Protein AF-A0A964GLJ9-F1 (afdb_monomer_lite)

pLDDT: mean 74.71, std 18.48, range [38.28, 98.06]

Secondary structure (DSSP, 8-state):
---EEGGGPPBTSEEEEEETT--EEEEEEETTEEESSSSEEEEEEPPPPTTS--TTTTTSSEES-TTS-EEPTTTS----PPPHHHHHHHHHHHHHHHHHHHHHHH-EE-TTT--EE--HHHHHHHHHHHHHHHHHHHHHHHTPPPPSS-PPTTEEESSPTT-SSS--EEEPPP-------

Structure (mmCIF, N/CA/C/O backbone):
data_AF-A0A964GLJ9-F1
#
_entry.id   AF-A0A964GLJ9-F1
#
loop_
_atom_site.group_PDB
_atom_site.id
_atom_site.type_symbol
_atom_site.label_atom_id
_atom_site.label_alt_id
_atom_site.label_comp_id
_atom_site.label_asym_id
_atom_site.label_entity_id
_atom_site.label_seq_id
_atom_site.pdbx_PDB_ins_code
_atom_site.Cartn_x
_atom_site.Cartn_y
_atom_site.Cartn_z
_atom_site.occupancy
_atom_site.B_iso_or_equiv
_atom_site.auth_seq_id
_atom_site.auth_comp_id
_atom_site.auth_asym_id
_atom_site.auth_atom_id
_atom_site.pdbx_PDB_model_num
ATOM 1 N N . MET A 1 1 ? -26.834 -2.901 12.839 1.00 58.88 1 MET A N 1
ATOM 2 C CA . MET A 1 1 ? -27.152 -2.052 14.009 1.00 58.88 1 MET A CA 1
ATOM 3 C C . MET A 1 1 ? -28.565 -1.538 13.804 1.00 58.88 1 MET A C 1
ATOM 5 O O . MET A 1 1 ? -28.808 -0.947 12.761 1.00 58.88 1 MET A O 1
ATOM 9 N N . ASN A 1 2 ? -29.495 -1.841 14.713 1.00 80.62 2 ASN A N 1
ATOM 10 C CA . ASN A 1 2 ? -30.924 -1.579 14.505 1.00 80.62 2 ASN A CA 1
ATOM 11 C C . ASN A 1 2 ? -31.373 -0.390 15.359 1.00 80.62 2 ASN A C 1
ATOM 13 O O . ASN A 1 2 ? -31.162 -0.394 16.570 1.00 80.62 2 ASN A O 1
ATOM 17 N N . TRP A 1 3 ? -31.988 0.605 14.719 1.00 89.06 3 TRP A N 1
ATOM 18 C CA . TRP A 1 3 ? -32.655 1.719 15.392 1.00 89.06 3 TRP A CA 1
ATOM 19 C C . TRP A 1 3 ? -33.878 1.217 16.166 1.00 89.06 3 TRP A C 1
ATOM 21 O O . TRP A 1 3 ? -34.627 0.377 15.667 1.00 89.06 3 TRP A O 1
ATOM 31 N N . GLN A 1 4 ? -34.079 1.739 17.371 1.00 92.50 4 GLN A N 1
ATOM 32 C CA . GLN A 1 4 ? -35.195 1.401 18.253 1.00 92.50 4 GLN A CA 1
ATOM 33 C C . GLN A 1 4 ? -36.081 2.627 18.515 1.00 92.50 4 GLN A C 1
ATOM 35 O O . GLN A 1 4 ? -35.570 3.750 18.476 1.00 92.50 4 GLN A O 1
ATOM 40 N N . PRO A 1 5 ? -37.386 2.444 18.796 1.00 93.19 5 PRO A N 1
ATOM 41 C CA . PRO A 1 5 ? -38.284 3.545 19.152 1.00 93.19 5 PRO A CA 1
ATOM 42 C C . PRO A 1 5 ? -37.765 4.328 20.361 1.00 93.19 5 PRO A C 1
ATOM 44 O O . PRO A 1 5 ? -37.263 3.726 21.317 1.00 93.19 5 PRO A O 1
ATOM 47 N N . ILE A 1 6 ? -37.862 5.658 20.338 1.00 92.44 6 ILE A N 1
ATOM 48 C CA . ILE A 1 6 ? -37.271 6.526 21.370 1.00 92.44 6 ILE A CA 1
ATOM 49 C C . ILE A 1 6 ? -37.815 6.275 22.782 1.00 92.44 6 ILE A C 1
ATOM 51 O O . ILE A 1 6 ? -37.106 6.482 23.765 1.00 92.44 6 ILE A O 1
ATOM 55 N N . GLU A 1 7 ? -39.042 5.772 22.891 1.00 89.56 7 GLU A N 1
ATOM 56 C CA . GLU A 1 7 ? -39.719 5.444 24.149 1.00 89.56 7 GLU A CA 1
ATOM 57 C C . GLU A 1 7 ? -39.052 4.276 24.886 1.00 89.56 7 GLU A C 1
ATOM 59 O O . GLU A 1 7 ? -39.237 4.108 26.087 1.00 89.56 7 GLU A O 1
ATOM 64 N N . THR A 1 8 ? -38.264 3.471 24.171 1.00 93.06 8 THR A N 1
ATOM 65 C CA . THR A 1 8 ? -37.538 2.318 24.727 1.00 93.06 8 THR A CA 1
ATOM 66 C C . THR A 1 8 ? -36.131 2.671 25.203 1.00 93.06 8 THR A C 1
ATOM 68 O O . THR A 1 8 ? -35.375 1.791 25.619 1.00 93.06 8 THR A O 1
ATOM 71 N N . ALA A 1 9 ? -35.741 3.943 25.107 1.00 89.88 9 ALA A N 1
ATOM 72 C CA . ALA A 1 9 ? -34.374 4.335 25.376 1.00 89.88 9 ALA A CA 1
ATOM 73 C C . ALA A 1 9 ? -34.021 4.275 26.870 1.00 89.88 9 ALA A C 1
ATOM 75 O O . ALA A 1 9 ? -34.830 4.642 27.724 1.00 89.88 9 ALA A O 1
ATOM 76 N N . PRO A 1 10 ? -32.791 3.851 27.206 1.00 89.25 10 PRO A N 1
ATOM 77 C CA . PRO A 1 10 ? -32.355 3.762 28.589 1.00 89.25 10 PRO A CA 1
ATOM 78 C C . PRO A 1 10 ? -32.151 5.150 29.210 1.00 89.25 10 PRO A C 1
ATOM 80 O O . PRO A 1 10 ? -31.357 5.954 28.718 1.00 89.25 10 PRO A O 1
ATOM 83 N N . GLU A 1 11 ? -32.803 5.399 30.345 1.00 89.88 11 GLU A N 1
ATOM 84 C CA . GLU A 1 11 ? -32.552 6.588 31.160 1.00 89.88 11 GLU A CA 1
ATOM 85 C C . GLU A 1 11 ? -31.123 6.575 31.733 1.00 89.88 11 GLU A C 1
ATOM 87 O O . GLU A 1 11 ? -30.578 5.526 32.094 1.00 89.88 11 GLU A O 1
ATOM 92 N N . GLY A 1 12 ? -30.481 7.745 31.771 1.00 84.12 12 GLY A N 1
ATOM 93 C CA . GLY A 1 12 ? -29.135 7.919 32.321 1.00 84.12 12 GLY A CA 1
ATOM 94 C C . GLY A 1 12 ? -27.992 7.369 31.461 1.00 84.12 12 GLY A C 1
ATOM 95 O O . GLY A 1 12 ? -26.835 7.450 31.873 1.00 84.12 12 GLY A O 1
ATOM 96 N N . LYS A 1 13 ? -28.263 6.830 30.264 1.00 85.62 13 LYS A N 1
ATOM 97 C CA . LYS A 1 13 ? -27.224 6.344 29.341 1.00 85.62 13 LYS A CA 1
ATOM 98 C C . LYS A 1 13 ? -27.148 7.208 28.091 1.00 85.62 13 LYS A C 1
ATOM 100 O O . LYS A 1 13 ? -28.158 7.551 27.487 1.00 85.62 13 LYS A O 1
ATOM 105 N N . SER A 1 14 ? -25.924 7.533 27.676 1.00 87.44 14 SER A N 1
ATOM 106 C CA . SER A 1 14 ? -25.708 8.187 26.387 1.00 87.44 14 SER A CA 1
ATOM 107 C C . SER A 1 14 ? -26.003 7.223 25.236 1.00 87.44 14 SER A C 1
ATOM 109 O O . SER A 1 14 ? -25.539 6.082 25.236 1.00 87.44 14 SER A O 1
ATOM 111 N N . VAL A 1 15 ? -26.727 7.712 24.238 1.00 90.06 15 VAL A N 1
ATOM 112 C CA . VAL A 1 15 ? -27.128 6.977 23.036 1.00 90.06 15 VAL A CA 1
ATOM 113 C C . VAL A 1 15 ? -26.869 7.825 21.795 1.00 90.06 15 VAL A C 1
ATOM 115 O O . VAL A 1 15 ? -26.687 9.042 21.890 1.00 90.06 15 VAL A O 1
ATOM 118 N N . LEU A 1 16 ? -26.858 7.195 20.623 1.00 92.00 16 LEU A N 1
ATOM 119 C CA . LEU A 1 16 ? -27.088 7.919 19.377 1.00 92.00 16 LEU A CA 1
ATOM 120 C C . LEU A 1 16 ? -28.593 8.038 19.187 1.00 92.00 16 LEU A C 1
ATOM 122 O O . LEU A 1 16 ? -29.292 7.030 19.206 1.00 92.00 16 LEU A O 1
ATOM 126 N N . ALA A 1 17 ? -29.085 9.252 18.999 1.00 91.50 17 ALA A N 1
ATOM 127 C CA . ALA A 1 17 ? -30.485 9.518 18.726 1.00 91.50 17 ALA A CA 1
ATOM 128 C C . ALA A 1 17 ? -30.629 10.189 17.364 1.00 91.50 17 ALA A C 1
ATOM 130 O O . ALA A 1 17 ? -29.773 10.986 16.970 1.00 91.50 17 ALA A O 1
ATOM 131 N N . CYS A 1 18 ? -31.709 9.872 16.657 1.00 91.06 18 CYS A N 1
ATOM 132 C CA . CYS A 1 18 ? -32.114 10.587 15.456 1.00 91.06 18 CYS A CA 1
ATOM 133 C C . CYS A 1 18 ? -33.448 11.297 15.675 1.00 91.06 18 CYS A C 1
ATOM 135 O O . CYS A 1 18 ? -34.276 10.838 16.462 1.00 91.06 18 CYS A O 1
ATOM 137 N N . ASN A 1 19 ? -33.664 12.425 15.000 1.00 89.38 19 ASN A N 1
ATOM 138 C CA . ASN A 1 19 ? -34.953 13.121 15.000 1.00 89.38 19 ASN A CA 1
ATOM 139 C C . ASN A 1 19 ? -35.701 12.942 13.668 1.00 89.38 19 ASN A C 1
ATOM 141 O O . ASN A 1 19 ? -35.175 12.387 12.706 1.00 89.38 19 ASN A O 1
ATOM 145 N N . ALA A 1 20 ? -36.937 13.448 13.598 1.00 85.50 20 ALA A N 1
ATOM 146 C CA . ALA A 1 20 ? -37.783 13.359 12.401 1.00 85.50 20 ALA A CA 1
ATOM 147 C C . ALA A 1 20 ? -37.192 14.044 11.152 1.00 85.50 20 ALA A C 1
ATOM 149 O O . ALA A 1 20 ? -37.623 13.764 10.040 1.00 85.50 20 ALA A O 1
ATOM 150 N N . LEU A 1 21 ? -36.210 14.932 11.332 1.00 86.00 21 LEU A N 1
ATOM 151 C CA . LEU A 1 21 ? -35.508 15.627 10.251 1.00 86.00 21 LEU A CA 1
ATOM 152 C C . LEU A 1 21 ? -34.242 14.877 9.794 1.00 86.00 21 LEU A C 1
ATOM 154 O O . LEU A 1 21 ? -33.536 15.358 8.914 1.00 86.00 21 LEU A O 1
ATOM 158 N N . GLY A 1 22 ? -33.935 13.721 10.391 1.00 84.31 22 GLY A N 1
ATOM 159 C CA . GLY A 1 22 ? -32.775 12.900 10.042 1.00 84.31 22 GLY A CA 1
ATOM 160 C C . GLY A 1 22 ? -31.461 13.319 10.707 1.00 84.31 22 GLY A C 1
ATOM 161 O O . GLY A 1 22 ? -30.423 12.735 10.402 1.00 84.31 22 GLY A O 1
ATOM 162 N N . TYR A 1 23 ? -31.467 14.285 11.632 1.00 84.81 23 TYR A N 1
ATOM 163 C CA . TYR A 1 23 ? -30.258 14.631 12.384 1.00 84.81 23 TYR A CA 1
ATOM 164 C C . TYR A 1 23 ? -29.922 13.526 13.372 1.00 84.81 23 TYR A C 1
ATOM 166 O O . TYR A 1 23 ? -30.755 13.197 14.214 1.00 84.81 23 TYR A O 1
ATOM 174 N N . VAL A 1 24 ? -28.697 13.007 13.291 1.00 89.12 24 VAL A N 1
ATOM 175 C CA . VAL A 1 24 ? -28.148 12.018 14.221 1.00 89.12 24 VAL A CA 1
ATOM 176 C C . VAL A 1 24 ? -27.143 12.696 15.140 1.00 89.12 24 VAL A C 1
ATOM 178 O O . VAL A 1 24 ? -26.216 13.358 14.674 1.00 89.12 24 VAL A O 1
ATOM 181 N N . GLY A 1 25 ? -27.304 12.516 16.445 1.00 87.38 25 GLY A N 1
ATOM 182 C CA . GLY A 1 25 ? -26.401 13.084 17.438 1.00 87.38 25 GLY A CA 1
ATOM 183 C C . GLY A 1 25 ? -26.362 12.263 18.717 1.00 87.38 25 GLY A C 1
ATOM 184 O O . GLY A 1 25 ? -27.212 11.406 18.959 1.00 87.38 25 GLY A O 1
ATOM 185 N N . ARG A 1 26 ? -25.357 12.530 19.551 1.00 90.31 26 ARG A N 1
ATOM 186 C CA . ARG A 1 26 ? -25.308 11.978 20.904 1.00 90.31 26 ARG A CA 1
ATOM 187 C C . ARG A 1 26 ? -26.382 12.653 21.752 1.00 90.31 26 ARG A C 1
ATOM 189 O O . ARG A 1 26 ? -26.425 13.877 21.817 1.00 90.31 26 ARG A O 1
ATOM 196 N N . ALA A 1 27 ? -27.197 11.853 22.423 1.00 88.38 27 ALA A N 1
ATOM 197 C CA . ALA A 1 27 ? -28.236 12.321 23.327 1.00 88.38 27 ALA A CA 1
ATOM 198 C C . ALA A 1 27 ? -28.249 11.486 24.609 1.00 88.38 27 ALA A C 1
ATOM 200 O O . ALA A 1 27 ? -27.748 10.359 24.641 1.00 88.38 27 ALA A O 1
ATOM 201 N N . ILE A 1 28 ? -28.819 12.041 25.671 1.00 89.75 28 ILE A N 1
ATOM 202 C CA . ILE A 1 28 ? -29.059 11.338 26.930 1.00 89.75 28 ILE A CA 1
ATOM 203 C C . ILE A 1 28 ? -30.455 11.707 27.431 1.00 89.75 28 ILE A C 1
ATOM 205 O O . ILE A 1 28 ? -30.872 12.862 27.326 1.00 89.75 28 ILE A O 1
ATOM 209 N N . LEU A 1 29 ? -31.184 10.708 27.924 1.00 88.19 29 LEU A N 1
ATOM 210 C CA . LEU A 1 29 ? -32.458 10.900 28.605 1.00 88.19 29 LEU A CA 1
ATOM 211 C C . LEU A 1 29 ? -32.174 11.066 30.097 1.00 88.19 29 LEU A C 1
ATOM 213 O O . LEU A 1 29 ? -31.666 10.135 30.724 1.00 88.19 29 LEU A O 1
ATOM 217 N N . LEU A 1 30 ? -32.478 12.238 30.651 1.00 87.12 30 LEU A N 1
ATOM 218 C CA . LEU A 1 30 ? -32.326 12.541 32.074 1.00 87.12 30 LEU A CA 1
ATOM 219 C C . LEU A 1 30 ? -33.636 13.108 32.616 1.00 87.12 30 LEU A C 1
ATOM 221 O O . LEU A 1 30 ? -34.124 14.123 32.116 1.00 87.12 30 LEU A O 1
ATOM 225 N N . ASN A 1 31 ? -34.200 12.469 33.645 1.00 88.19 31 ASN A N 1
ATOM 226 C CA . ASN A 1 31 ? -35.430 12.903 34.313 1.00 88.19 31 ASN A CA 1
ATOM 227 C C . ASN A 1 31 ? -36.588 13.127 33.320 1.00 88.19 31 ASN A C 1
ATOM 229 O O . ASN A 1 31 ? -37.283 14.144 33.367 1.00 88.19 31 ASN A O 1
ATOM 233 N N . GLY A 1 32 ? -36.744 12.216 32.354 1.00 83.62 32 GLY A N 1
ATOM 234 C CA . GLY A 1 32 ? -37.774 12.309 31.310 1.00 83.62 32 GLY A CA 1
ATOM 235 C C . GLY A 1 32 ? -37.545 13.383 30.234 1.00 83.62 32 GLY A C 1
ATOM 236 O O . GLY A 1 32 ? -38.421 13.591 29.392 1.00 83.62 32 GLY A O 1
ATOM 237 N N . LYS A 1 33 ? -36.390 14.063 30.218 1.00 86.69 33 LYS A N 1
ATOM 238 C CA . LYS A 1 33 ? -36.041 15.073 29.209 1.00 86.69 33 LYS A CA 1
ATOM 239 C C . LYS A 1 33 ? -34.818 14.656 28.393 1.00 86.69 33 LYS A C 1
ATOM 241 O O . LYS A 1 33 ? -33.813 14.206 28.932 1.00 86.69 33 LYS A O 1
ATOM 246 N N . TRP A 1 34 ? -34.907 14.846 27.079 1.00 85.94 34 TRP A N 1
ATOM 247 C CA . TRP A 1 34 ? -33.800 14.621 26.155 1.00 85.94 34 TRP A CA 1
ATOM 248 C C . TRP A 1 34 ? -32.862 15.822 26.112 1.00 85.94 34 TRP A C 1
ATOM 250 O O . TRP A 1 34 ? -33.288 16.945 25.827 1.00 85.94 34 TRP A O 1
ATOM 260 N N . GLU A 1 35 ? -31.581 15.573 26.363 1.00 82.69 35 GLU A N 1
ATOM 261 C CA . GLU A 1 35 ? -30.522 16.563 26.196 1.00 82.69 35 GLU A CA 1
ATOM 262 C C . GLU A 1 35 ? -29.842 16.424 24.828 1.00 82.69 35 GLU A C 1
ATOM 264 O O . GLU A 1 35 ? -29.779 15.339 24.249 1.00 82.69 35 GLU A O 1
ATOM 269 N N . HIS A 1 36 ? -29.312 17.540 24.321 1.00 70.00 36 HIS A N 1
ATOM 270 C CA . HIS A 1 36 ? -28.483 17.636 23.108 1.00 70.00 36 HIS A CA 1
ATOM 271 C C . HIS A 1 36 ? -29.154 17.321 21.757 1.00 70.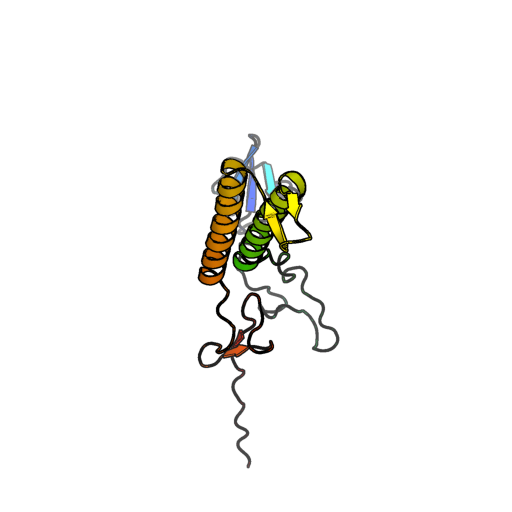00 36 HIS A C 1
ATOM 273 O O . HIS A 1 36 ? -28.539 17.559 20.718 1.00 70.00 36 HIS A O 1
ATOM 279 N N . ILE A 1 37 ? -30.420 16.890 21.733 1.00 76.06 37 ILE A N 1
ATOM 280 C CA . ILE A 1 37 ? -31.192 16.719 20.495 1.00 76.06 37 ILE A CA 1
ATOM 281 C C . ILE A 1 37 ? -32.654 17.154 20.674 1.00 76.06 37 ILE A C 1
ATOM 283 O O . ILE A 1 37 ? -33.314 16.828 21.660 1.00 76.06 37 ILE A O 1
ATOM 287 N N . GLY A 1 38 ? -33.182 17.914 19.712 1.00 74.44 38 GLY A N 1
ATOM 288 C CA . GLY A 1 38 ? -34.593 18.298 19.691 1.00 74.44 38 GLY A CA 1
ATOM 289 C C . GLY A 1 38 ? -35.473 17.129 19.247 1.00 74.44 38 GLY A C 1
ATOM 290 O O . GLY A 1 38 ? -35.295 16.643 18.133 1.00 74.44 38 GLY A O 1
ATOM 291 N N . LYS A 1 39 ? -36.409 16.709 20.113 1.00 86.00 39 LYS A N 1
ATOM 292 C CA . LYS A 1 39 ? -37.437 15.665 19.889 1.00 86.00 39 LYS A CA 1
ATOM 293 C C . LYS A 1 39 ? -36.933 14.463 19.065 1.00 86.00 39 LYS A C 1
ATOM 295 O O . LYS A 1 39 ? -37.280 14.335 17.887 1.00 86.00 39 LYS A O 1
ATOM 300 N N . PRO A 1 40 ? -36.107 13.594 19.667 1.00 91.06 40 PRO A N 1
ATOM 301 C CA . PRO A 1 40 ? -35.663 12.382 18.997 1.00 91.06 40 PRO A CA 1
ATOM 302 C C . PRO A 1 40 ? -36.837 11.419 18.759 1.00 91.06 40 PRO A C 1
ATOM 304 O O . PRO A 1 40 ? -37.804 11.420 19.517 1.00 91.06 40 PRO A O 1
ATOM 307 N N . THR A 1 41 ? -36.761 10.627 17.690 1.00 92.81 41 THR A N 1
ATOM 308 C CA . THR A 1 41 ? -37.773 9.630 17.293 1.00 92.81 41 THR A CA 1
ATOM 309 C C . THR A 1 41 ? -37.246 8.203 17.385 1.00 92.81 41 THR A C 1
ATOM 311 O O . THR A 1 41 ? -38.020 7.295 17.674 1.00 92.81 41 THR A O 1
ATOM 314 N N . HIS A 1 42 ? -35.937 7.998 17.204 1.00 93.44 42 HIS A N 1
ATOM 315 C CA . HIS A 1 42 ? -35.301 6.696 17.393 1.00 93.44 42 HIS A CA 1
ATOM 316 C C . HIS A 1 42 ? -33.938 6.831 18.063 1.00 93.44 42 HIS A C 1
ATOM 318 O O . HIS A 1 42 ? -33.308 7.892 18.030 1.00 93.44 42 HIS A O 1
ATOM 324 N N . TRP A 1 43 ? -33.467 5.730 18.638 1.00 93.88 43 TRP A N 1
ATOM 325 C CA . TRP A 1 43 ? -32.145 5.640 19.239 1.00 93.88 43 TRP A CA 1
ATOM 326 C C . TRP A 1 43 ? -31.420 4.348 18.856 1.00 93.88 43 TRP A C 1
ATOM 328 O O . TRP A 1 43 ? -32.028 3.378 18.404 1.00 93.88 43 TRP A O 1
ATOM 338 N N . MET A 1 44 ? -30.107 4.332 19.051 1.00 92.38 44 MET A N 1
ATOM 339 C CA . MET A 1 44 ? -29.297 3.120 19.094 1.00 92.38 44 MET A CA 1
ATOM 340 C C . MET A 1 44 ? -28.183 3.277 20.142 1.00 92.38 44 MET A C 1
ATOM 342 O O . MET A 1 44 ? -27.825 4.409 20.495 1.00 92.38 44 MET A O 1
ATOM 346 N N . PRO A 1 45 ? -27.603 2.175 20.646 1.00 85.94 45 PRO A N 1
ATOM 347 C CA . PRO A 1 45 ? -26.439 2.249 21.521 1.00 85.94 45 PRO A CA 1
ATOM 348 C C . PRO A 1 45 ? -25.315 3.059 20.867 1.00 85.94 45 PRO A C 1
ATOM 350 O O . PRO A 1 45 ? -25.083 2.938 19.663 1.00 85.94 45 PRO A O 1
ATOM 353 N N . LEU A 1 46 ? -24.601 3.869 21.654 1.00 81.12 46 LEU A N 1
ATOM 354 C CA . LEU A 1 46 ? -23.344 4.443 21.176 1.00 81.12 46 LEU A CA 1
ATOM 355 C C . LEU A 1 46 ? -22.406 3.295 20.766 1.00 81.12 46 LEU A C 1
ATOM 357 O O . LEU A 1 46 ? -22.270 2.338 21.535 1.00 81.12 46 LEU A O 1
ATOM 361 N N . PRO A 1 47 ? -21.748 3.371 19.595 1.00 69.31 47 PRO A N 1
ATOM 362 C CA . PRO A 1 47 ? -20.670 2.448 19.285 1.00 69.31 47 PRO A CA 1
ATOM 363 C C . PRO A 1 47 ? -19.598 2.568 20.371 1.00 69.31 47 PRO A C 1
ATOM 365 O O . PRO A 1 47 ? -19.327 3.667 20.864 1.00 69.31 47 PRO A O 1
ATOM 368 N N . ALA A 1 48 ? -19.020 1.433 20.770 1.00 57.28 48 ALA A N 1
ATOM 369 C CA . ALA A 1 48 ? -17.943 1.421 21.747 1.00 57.28 48 ALA A CA 1
ATOM 370 C C . ALA A 1 48 ? -16.830 2.366 21.275 1.00 57.28 48 ALA A C 1
ATOM 372 O O . ALA A 1 48 ? -16.386 2.292 20.127 1.00 57.28 48 ALA A O 1
ATOM 373 N N . ALA A 1 49 ? -16.412 3.283 22.148 1.00 49.50 49 ALA A N 1
ATOM 374 C CA . ALA A 1 49 ? -15.267 4.129 21.859 1.00 49.50 49 ALA A CA 1
ATOM 375 C C . ALA A 1 49 ? -14.045 3.224 21.615 1.00 49.50 49 ALA A C 1
ATOM 377 O O . ALA A 1 49 ? -13.853 2.263 22.367 1.00 49.50 49 ALA A O 1
ATOM 378 N N . PRO A 1 50 ? -13.212 3.495 20.597 1.00 48.84 50 PRO A N 1
ATOM 379 C CA . PRO A 1 50 ? -11.979 2.745 20.410 1.00 48.84 50 PRO A CA 1
ATOM 380 C C . PRO A 1 50 ? -11.061 3.010 21.614 1.00 48.84 50 PRO A C 1
ATOM 382 O O . PRO A 1 50 ? -10.458 4.075 21.707 1.00 48.84 50 PRO A O 1
ATOM 385 N N . GLY A 1 51 ? -10.993 2.072 22.569 1.00 50.75 51 GLY A N 1
ATOM 386 C CA . GLY A 1 51 ? -10.024 2.139 23.671 1.00 50.75 51 GLY A CA 1
ATOM 387 C C . GLY A 1 51 ? -10.447 1.664 25.066 1.00 50.75 51 GLY A C 1
ATOM 388 O O . GLY A 1 51 ? -9.600 1.687 25.958 1.00 50.75 51 GLY A O 1
ATOM 389 N N . GLU A 1 52 ? -11.676 1.201 25.317 1.00 45.31 52 GLU A N 1
ATOM 390 C CA . GLU A 1 52 ? -11.942 0.489 26.580 1.00 45.31 52 GLU A CA 1
ATOM 391 C C . GLU A 1 52 ? -11.401 -0.945 26.488 1.00 45.31 52 GLU A C 1
ATOM 393 O O . GLU A 1 52 ? -11.796 -1.720 25.619 1.00 45.31 52 GLU A O 1
ATOM 398 N N . LYS A 1 53 ? -10.459 -1.291 27.377 1.00 53.28 53 LYS A N 1
ATOM 399 C CA . LYS A 1 53 ? -9.877 -2.637 27.502 1.00 53.28 53 LYS A CA 1
ATOM 400 C C . LYS A 1 53 ? -10.994 -3.685 27.451 1.00 53.28 53 LYS A C 1
ATOM 402 O O . LYS A 1 53 ? -11.954 -3.579 28.213 1.00 53.28 53 LYS A O 1
ATOM 407 N N . CYS A 1 54 ? -10.863 -4.686 26.575 1.00 54.72 54 CYS A N 1
ATOM 408 C CA . CYS A 1 54 ? -11.849 -5.758 26.429 1.00 54.72 54 CYS A CA 1
ATOM 409 C C . CYS A 1 54 ? -12.180 -6.345 27.810 1.00 54.72 54 CYS A C 1
ATOM 411 O O . CYS A 1 54 ? -11.307 -6.915 28.469 1.00 54.72 54 CYS A O 1
ATOM 413 N N . ARG A 1 55 ? -13.433 -6.191 28.258 1.00 52.91 55 ARG A N 1
ATOM 414 C CA . ARG A 1 55 ? -13.877 -6.605 29.603 1.00 52.91 55 ARG A CA 1
ATOM 415 C C . ARG A 1 55 ? -13.738 -8.109 29.848 1.00 52.91 55 ARG A C 1
ATOM 417 O O . ARG A 1 55 ? -13.718 -8.529 30.997 1.00 52.91 55 ARG A O 1
ATOM 424 N N . THR A 1 56 ? -13.635 -8.899 28.783 1.00 51.12 56 THR A N 1
ATOM 425 C CA . THR A 1 56 ? -13.598 -10.362 28.841 1.00 51.12 56 THR A CA 1
ATOM 426 C C . THR A 1 56 ? -12.181 -10.908 29.029 1.00 51.12 56 THR A C 1
ATOM 428 O O . THR A 1 56 ? -11.999 -11.873 29.762 1.00 51.12 56 THR A O 1
ATOM 431 N N . CYS A 1 57 ? -11.166 -10.292 28.412 1.00 57.78 57 CYS A N 1
ATOM 432 C CA . CYS A 1 57 ? -9.767 -10.735 28.524 1.00 57.78 57 CYS A CA 1
ATOM 433 C C . CYS A 1 57 ? -8.860 -9.732 29.252 1.00 57.78 57 CYS A C 1
ATOM 435 O O . CYS A 1 57 ? -7.650 -9.929 29.291 1.00 57.78 57 CYS A O 1
ATOM 437 N N . SER A 1 58 ? -9.403 -8.623 29.767 1.00 58.41 58 SER A N 1
ATOM 438 C CA . SER A 1 58 ? -8.645 -7.526 30.394 1.00 58.41 58 SER A CA 1
ATOM 439 C C . SER A 1 58 ? -7.496 -6.977 29.531 1.00 58.41 58 SER A C 1
ATOM 441 O O . SER A 1 58 ? -6.547 -6.387 30.047 1.00 58.41 58 SER A O 1
ATOM 443 N N . GLY A 1 59 ? -7.581 -7.144 28.206 1.00 54.22 59 GLY A N 1
ATOM 444 C CA . GLY A 1 59 ? -6.524 -6.771 27.261 1.00 54.22 59 GLY A CA 1
ATOM 445 C C . GLY A 1 59 ? -5.472 -7.855 26.992 1.00 54.22 59 GLY A C 1
ATOM 446 O O . GLY A 1 59 ? -4.384 -7.522 26.538 1.00 54.22 59 GLY A O 1
ATOM 447 N N . HIS A 1 60 ? -5.755 -9.132 27.267 1.00 58.97 60 HIS A N 1
ATOM 448 C CA . HIS A 1 60 ? -4.821 -10.250 27.039 1.00 58.97 60 HIS A CA 1
ATOM 449 C C . HIS A 1 60 ? -5.014 -10.986 25.704 1.00 58.97 60 HIS A C 1
ATOM 451 O O . HIS A 1 60 ? -4.274 -11.916 25.404 1.00 58.97 60 HIS A O 1
ATOM 457 N N . GLY A 1 61 ? -5.979 -10.573 24.877 1.00 55.41 61 GLY A N 1
ATOM 458 C CA . GLY A 1 61 ? -6.086 -11.021 23.483 1.00 55.41 61 GLY A CA 1
ATO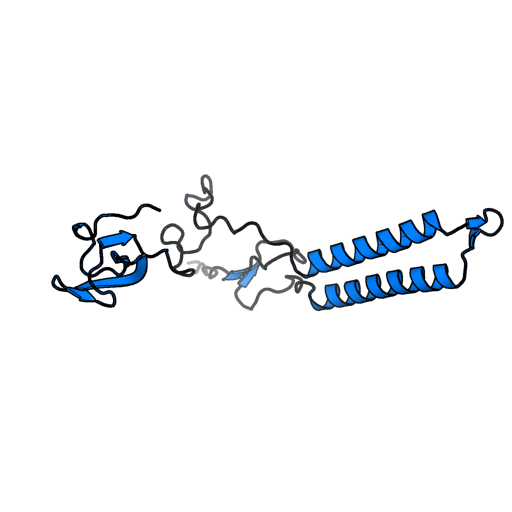M 459 C C . GLY A 1 61 ? -6.690 -12.412 23.252 1.00 55.41 61 GLY A C 1
ATOM 460 O O . GLY A 1 61 ? -6.930 -12.766 22.102 1.00 55.41 61 GLY A O 1
ATOM 461 N N . ALA A 1 62 ? -7.006 -13.179 24.299 1.00 58.03 62 ALA A N 1
ATOM 462 C CA . ALA A 1 62 ? -7.691 -14.468 24.183 1.00 58.03 62 ALA A CA 1
ATOM 463 C C . ALA A 1 62 ? -8.645 -14.713 25.362 1.00 58.03 62 ALA A C 1
ATOM 465 O O . ALA A 1 62 ? -8.463 -14.139 26.441 1.00 58.03 62 ALA A O 1
ATOM 466 N N . VAL A 1 63 ? -9.669 -15.545 25.153 1.00 50.81 63 VAL A N 1
ATOM 467 C CA . VAL A 1 63 ? -10.655 -15.916 26.180 1.00 50.81 63 VAL A CA 1
ATOM 468 C C . VAL A 1 63 ? -10.628 -17.430 26.377 1.00 50.81 63 VAL A C 1
ATOM 470 O O . VAL A 1 63 ? -10.769 -18.173 25.413 1.00 50.81 63 VAL A O 1
ATOM 473 N N . GLY A 1 64 ? -10.458 -17.894 27.617 1.00 54.44 64 GLY A N 1
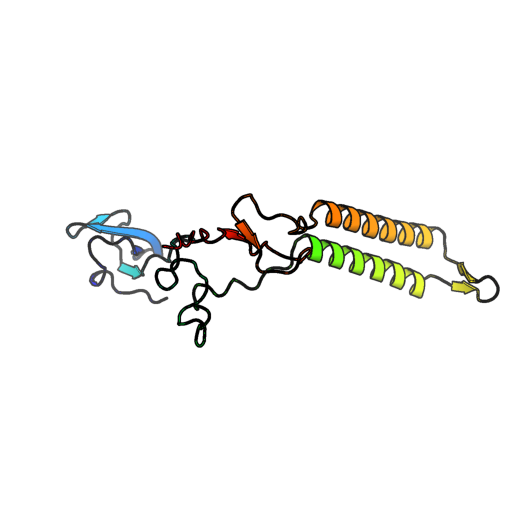ATOM 474 C CA . GLY A 1 64 ? -10.404 -19.322 27.959 1.00 54.44 64 GLY A CA 1
ATOM 475 C C . GLY A 1 64 ? -9.162 -19.698 28.769 1.00 54.44 64 GLY A C 1
ATOM 476 O O . GLY A 1 64 ? -8.360 -18.840 29.135 1.00 54.44 64 GLY A O 1
ATOM 477 N N . ASN A 1 65 ? -9.013 -20.986 29.089 1.00 54.84 65 ASN A N 1
ATOM 478 C CA . ASN A 1 65 ? -7.785 -21.502 29.702 1.00 54.84 65 ASN A CA 1
ATOM 479 C C . ASN A 1 65 ? -6.694 -21.709 28.629 1.00 54.84 65 ASN A C 1
ATOM 481 O O . ASN A 1 65 ? -6.992 -21.709 27.439 1.00 54.84 65 ASN A O 1
ATOM 485 N N . ILE A 1 66 ? -5.438 -21.926 29.037 1.00 52.62 66 ILE A N 1
ATOM 486 C CA . ILE A 1 66 ? -4.280 -22.058 28.124 1.00 52.62 66 ILE A CA 1
ATOM 487 C C . ILE A 1 66 ? -4.426 -23.153 27.046 1.00 52.62 66 ILE A C 1
ATOM 489 O O . ILE A 1 66 ? -3.726 -23.112 26.041 1.00 52.62 66 ILE A O 1
ATOM 493 N N . LEU A 1 67 ? -5.330 -24.119 27.233 1.00 46.47 67 LEU A N 1
ATOM 494 C CA . LEU A 1 67 ? -5.555 -25.240 26.316 1.00 46.47 67 LEU A CA 1
ATOM 495 C C . LEU A 1 67 ? -6.781 -25.049 25.412 1.00 46.47 67 LEU A C 1
ATOM 497 O O . LEU A 1 67 ? -6.929 -25.779 24.437 1.00 46.47 67 LEU A O 1
ATOM 501 N N . THR A 1 68 ? -7.664 -24.099 25.729 1.00 53.19 68 THR A N 1
ATOM 502 C CA . THR A 1 68 ? -8.944 -23.890 25.028 1.00 53.19 68 THR A CA 1
ATOM 503 C C . THR A 1 68 ? -9.194 -22.418 24.704 1.00 53.19 68 THR A C 1
ATOM 505 O O . THR A 1 68 ? -10.345 -21.996 24.610 1.00 53.19 68 THR A O 1
ATOM 508 N N . ALA A 1 69 ? -8.137 -21.608 24.642 1.00 56.19 69 ALA A N 1
ATOM 509 C CA . ALA A 1 69 ? -8.262 -20.178 24.428 1.00 56.19 69 ALA A CA 1
ATOM 510 C C . ALA A 1 69 ? -8.713 -19.899 22.990 1.00 56.19 69 ALA A C 1
ATOM 512 O O . ALA A 1 69 ? -7.974 -20.156 22.039 1.00 56.19 69 ALA A O 1
ATOM 513 N N . GLU A 1 70 ? -9.917 -19.355 22.838 1.00 55.72 70 GLU A N 1
ATOM 514 C CA . GLU A 1 70 ? -10.401 -18.859 21.554 1.00 55.72 70 GLU A CA 1
ATOM 515 C C . GLU A 1 70 ? -10.056 -17.366 21.418 1.00 55.72 70 GLU A C 1
ATOM 517 O O . GLU A 1 70 ? -10.096 -16.615 22.409 1.00 55.72 70 GLU A O 1
ATOM 522 N N . PRO A 1 71 ? -9.677 -16.906 20.211 1.00 56.38 71 PRO A N 1
ATOM 523 C CA . PRO A 1 71 ? -9.424 -15.495 19.968 1.00 56.38 71 PRO A CA 1
ATOM 524 C C . PRO A 1 71 ? -10.712 -14.719 20.228 1.00 56.38 71 PRO A C 1
ATOM 526 O O . PRO A 1 71 ? -11.773 -15.038 19.692 1.00 56.38 71 PRO A O 1
ATOM 529 N N . CYS A 1 72 ? -10.630 -13.695 21.077 1.00 54.50 72 CYS A N 1
ATOM 530 C CA . CYS A 1 72 ? -11.794 -12.861 21.338 1.00 54.50 72 CYS A CA 1
ATOM 531 C C . CYS A 1 72 ? -12.232 -12.216 20.009 1.00 54.50 72 CYS A C 1
ATOM 533 O O . CYS A 1 72 ? -11.383 -11.639 19.325 1.00 54.50 72 CYS A O 1
ATOM 535 N N . PRO A 1 73 ? -13.520 -12.260 19.630 1.00 54.41 73 PRO A N 1
ATOM 536 C CA . PRO A 1 73 ? -13.991 -11.607 18.408 1.00 54.41 73 PRO A CA 1
ATOM 537 C C . PRO A 1 73 ? -13.734 -10.088 18.427 1.00 54.41 73 PRO A C 1
ATOM 539 O O . PRO A 1 73 ? -13.491 -9.504 17.377 1.00 54.41 73 PRO A O 1
ATOM 542 N N . ASP A 1 74 ? -13.653 -9.479 19.618 1.00 49.75 74 ASP A N 1
ATOM 543 C CA . ASP A 1 74 ? -13.255 -8.077 19.820 1.00 49.75 74 ASP A CA 1
ATOM 544 C C . ASP A 1 74 ? -11.726 -7.867 19.937 1.00 49.75 74 ASP A C 1
ATOM 546 O O . ASP A 1 74 ? -11.260 -6.732 20.008 1.00 49.75 74 ASP A O 1
ATOM 550 N N . CYS A 1 75 ? -10.920 -8.937 19.999 1.00 50.09 75 CYS A N 1
ATOM 551 C CA . CYS A 1 75 ? -9.446 -8.888 19.998 1.00 50.09 75 CYS A CA 1
ATOM 552 C C . CYS A 1 75 ? -8.824 -9.567 18.781 1.00 50.09 75 CYS A C 1
ATOM 554 O O . CYS A 1 75 ? -7.608 -9.747 18.758 1.00 50.09 75 CYS A O 1
ATOM 556 N N . THR A 1 76 ? -9.619 -9.938 17.777 1.00 45.66 76 THR A N 1
ATOM 557 C CA . THR A 1 76 ? -9.060 -10.269 16.470 1.00 45.66 76 THR A CA 1
ATOM 558 C C . THR A 1 76 ? -8.427 -8.976 15.971 1.00 45.66 76 THR A C 1
ATOM 560 O O . THR A 1 76 ? -9.164 -8.011 15.744 1.00 45.66 76 THR A O 1
ATOM 563 N N . PRO A 1 77 ? -7.087 -8.874 15.882 1.00 48.00 77 PRO A N 1
ATOM 564 C CA . PRO A 1 77 ? -6.496 -7.670 15.333 1.00 48.00 77 PRO A CA 1
ATOM 565 C C . PRO A 1 77 ? -7.093 -7.474 13.942 1.00 48.00 77 PRO A C 1
ATOM 567 O O . PRO A 1 77 ? -7.213 -8.437 13.178 1.00 48.00 77 PRO A O 1
ATOM 570 N N . ALA A 1 78 ? -7.488 -6.238 13.622 1.00 40.81 78 ALA A N 1
ATOM 571 C CA . ALA A 1 78 ? -7.743 -5.870 12.237 1.00 40.81 78 ALA A CA 1
ATOM 572 C C . ALA A 1 78 ? -6.571 -6.412 11.412 1.00 40.81 78 ALA A C 1
ATOM 574 O O . ALA A 1 78 ? -5.425 -6.257 11.849 1.00 40.81 78 ALA A O 1
ATOM 575 N N . ALA A 1 79 ? -6.867 -7.110 10.308 1.00 44.50 79 ALA A N 1
ATOM 576 C CA . ALA A 1 79 ? -5.857 -7.749 9.470 1.00 44.50 79 ALA A CA 1
ATOM 577 C C . ALA A 1 79 ? -4.667 -6.799 9.340 1.00 44.50 79 ALA A C 1
ATOM 579 O O . ALA A 1 79 ? -4.853 -5.656 8.917 1.00 44.50 79 ALA A O 1
ATOM 580 N N . ALA A 1 80 ? -3.500 -7.226 9.832 1.00 50.00 80 ALA A N 1
ATOM 581 C CA . ALA A 1 80 ? -2.354 -6.344 9.955 1.00 50.00 80 ALA A CA 1
ATOM 582 C C . ALA A 1 80 ? -2.080 -5.740 8.577 1.00 50.00 80 ALA A C 1
ATOM 584 O O . ALA A 1 80 ? -1.728 -6.462 7.643 1.00 50.00 80 ALA A O 1
ATOM 585 N N . ALA A 1 81 ? -2.307 -4.432 8.440 1.00 50.59 81 ALA A N 1
ATOM 586 C CA . ALA A 1 81 ? -1.948 -3.737 7.221 1.00 50.59 81 ALA A CA 1
ATOM 587 C C . ALA A 1 81 ? -0.442 -3.962 7.004 1.00 50.59 81 ALA A C 1
ATOM 589 O O . ALA A 1 81 ? 0.320 -3.869 7.977 1.00 50.59 81 ALA A O 1
ATOM 590 N N . PRO A 1 82 ? -0.002 -4.304 5.780 1.00 59.12 82 PRO A N 1
ATOM 591 C CA . PRO A 1 82 ? 1.418 -4.449 5.499 1.00 59.12 82 PRO A CA 1
ATOM 592 C C . PRO A 1 82 ? 2.149 -3.177 5.940 1.00 59.12 82 PRO A C 1
ATOM 594 O O . PRO A 1 82 ? 1.649 -2.065 5.758 1.00 59.12 82 PRO A O 1
ATOM 597 N N . SER A 1 83 ? 3.303 -3.346 6.590 1.00 71.88 83 SER A N 1
ATOM 598 C CA . SER A 1 83 ? 4.068 -2.215 7.114 1.00 71.88 83 SER A CA 1
ATOM 599 C C . SER A 1 83 ? 4.471 -1.269 5.980 1.00 71.88 83 SER A C 1
ATOM 601 O O . SER A 1 83 ? 4.621 -1.688 4.831 1.00 71.88 83 SER A O 1
ATOM 603 N N . ALA A 1 84 ? 4.694 0.009 6.301 1.00 80.50 84 ALA A N 1
ATOM 604 C CA . ALA A 1 84 ? 5.197 0.977 5.325 1.00 80.50 84 ALA A CA 1
ATOM 605 C C . ALA A 1 84 ? 6.496 0.487 4.654 1.00 80.50 84 ALA A C 1
ATOM 607 O O . ALA A 1 84 ? 6.658 0.648 3.450 1.00 80.50 84 ALA A O 1
ATOM 608 N N . HIS A 1 85 ? 7.366 -0.194 5.410 1.00 82.94 85 HIS A N 1
ATOM 609 C CA . HIS A 1 85 ? 8.567 -0.851 4.895 1.00 82.94 85 HIS A CA 1
ATOM 610 C C . HIS A 1 85 ? 8.249 -1.889 3.805 1.00 82.94 85 HIS A C 1
ATOM 612 O O . HIS A 1 85 ? 8.786 -1.808 2.703 1.00 82.94 85 HIS A O 1
ATOM 618 N N . VAL A 1 86 ? 7.315 -2.812 4.069 1.00 82.00 86 VAL A N 1
ATOM 619 C CA . VAL A 1 86 ? 6.885 -3.829 3.090 1.00 82.00 86 VAL A CA 1
ATOM 620 C C . VAL A 1 86 ? 6.248 -3.179 1.859 1.00 82.00 86 VAL A C 1
ATOM 622 O O . VAL A 1 86 ? 6.526 -3.589 0.734 1.00 82.00 86 VAL A O 1
ATOM 625 N N . GLY A 1 87 ? 5.431 -2.140 2.054 1.00 86.12 87 GLY A N 1
ATOM 626 C CA . GLY A 1 87 ? 4.824 -1.390 0.953 1.00 86.12 87 GLY A CA 1
ATOM 627 C C . GLY A 1 87 ? 5.855 -0.707 0.049 1.00 86.12 87 GLY A C 1
ATOM 628 O O . GLY A 1 87 ? 5.733 -0.772 -1.173 1.00 86.12 87 GLY A O 1
ATOM 629 N N . LEU A 1 88 ? 6.894 -0.098 0.629 1.00 90.25 88 LEU A N 1
ATOM 630 C CA . LEU A 1 88 ? 7.962 0.556 -0.133 1.00 90.25 88 LEU A CA 1
ATOM 631 C C . LEU A 1 88 ? 8.848 -0.462 -0.862 1.00 90.25 88 LEU A C 1
ATOM 633 O O . LEU A 1 88 ? 9.143 -0.260 -2.037 1.00 90.25 88 LEU A O 1
ATOM 637 N N . LEU A 1 89 ? 9.196 -1.592 -0.238 1.00 90.94 89 LEU A N 1
ATOM 638 C CA . LEU A 1 89 ? 9.928 -2.662 -0.930 1.00 90.94 89 LEU A CA 1
ATOM 639 C C . LEU A 1 89 ? 9.139 -3.227 -2.118 1.00 90.94 89 LEU A C 1
ATOM 641 O O . LEU A 1 89 ? 9.707 -3.443 -3.189 1.00 90.94 89 LEU A O 1
ATOM 645 N N . ALA A 1 90 ? 7.826 -3.416 -1.963 1.00 90.81 90 ALA A N 1
ATOM 646 C CA . ALA A 1 90 ? 6.965 -3.846 -3.061 1.00 90.81 90 ALA A CA 1
ATOM 647 C C . ALA A 1 90 ? 6.914 -2.807 -4.197 1.00 90.81 90 ALA A C 1
ATOM 649 O O . ALA A 1 90 ? 6.935 -3.178 -5.372 1.00 90.81 90 ALA A O 1
ATOM 650 N N . ALA A 1 91 ? 6.893 -1.512 -3.866 1.00 94.94 91 ALA A N 1
ATOM 651 C CA . ALA A 1 91 ? 6.943 -0.439 -4.856 1.00 94.94 91 ALA A CA 1
ATOM 652 C C . ALA A 1 91 ? 8.283 -0.410 -5.616 1.00 94.94 91 ALA A C 1
ATOM 654 O O . ALA A 1 91 ? 8.274 -0.347 -6.846 1.00 94.94 91 ALA A O 1
ATOM 655 N N . ALA A 1 92 ? 9.414 -0.531 -4.913 1.00 96.19 92 ALA A N 1
ATOM 656 C CA . ALA A 1 92 ? 10.738 -0.619 -5.534 1.00 96.19 92 ALA A CA 1
ATOM 657 C C . ALA A 1 92 ? 10.843 -1.833 -6.471 1.00 96.19 92 ALA A C 1
ATOM 659 O O . ALA A 1 92 ? 11.277 -1.701 -7.613 1.00 96.19 92 ALA A O 1
ATOM 660 N N . ALA A 1 93 ? 10.365 -3.003 -6.030 1.00 95.19 93 ALA A N 1
ATOM 661 C CA . ALA A 1 93 ? 10.339 -4.211 -6.854 1.00 95.19 93 ALA A CA 1
ATOM 662 C C . ALA A 1 93 ? 9.483 -4.035 -8.119 1.00 95.19 93 ALA A C 1
ATOM 664 O O . ALA A 1 93 ? 9.871 -4.475 -9.199 1.00 95.19 93 ALA A O 1
ATOM 665 N N . HIS A 1 94 ? 8.337 -3.357 -8.011 1.00 96.56 94 HIS A N 1
ATOM 666 C CA . HIS A 1 94 ? 7.490 -3.069 -9.166 1.00 96.56 94 HIS A CA 1
ATOM 667 C C . HIS A 1 94 ? 8.175 -2.143 -10.182 1.00 96.56 94 HIS A C 1
ATOM 669 O O . HIS A 1 94 ? 8.049 -2.352 -11.389 1.00 96.56 94 HIS A O 1
ATOM 675 N N . ILE A 1 95 ? 8.896 -1.125 -9.713 1.00 97.12 95 ILE A N 1
ATOM 676 C CA . ILE A 1 95 ? 9.622 -0.197 -10.588 1.00 97.12 95 ILE A CA 1
ATOM 677 C C . ILE A 1 95 ? 10.797 -0.902 -11.259 1.00 97.12 95 ILE A C 1
ATOM 679 O O . ILE A 1 95 ? 10.969 -0.762 -12.468 1.00 97.12 95 ILE A O 1
ATOM 683 N N . GLN A 1 96 ? 11.535 -1.741 -10.535 1.00 96.44 96 GLN A N 1
ATOM 684 C CA . GLN A 1 96 ? 12.627 -2.487 -11.152 1.00 96.44 96 GLN A CA 1
ATOM 685 C C . GLN A 1 96 ? 12.126 -3.548 -12.142 1.00 96.44 96 GLN A C 1
ATOM 687 O O . GLN A 1 96 ? 12.739 -3.752 -13.184 1.00 96.44 96 GLN A O 1
ATOM 692 N N . ALA A 1 97 ? 10.956 -4.149 -11.903 1.00 95.69 97 ALA A N 1
ATOM 693 C CA . ALA A 1 97 ? 10.307 -5.005 -12.897 1.00 95.69 97 ALA A CA 1
ATOM 694 C C . ALA A 1 97 ? 9.949 -4.235 -14.183 1.00 95.69 97 ALA A C 1
ATOM 696 O O . ALA A 1 97 ? 10.052 -4.785 -15.277 1.00 95.69 97 ALA A O 1
ATOM 697 N N . LYS A 1 98 ? 9.568 -2.955 -14.075 1.00 95.56 98 LYS A N 1
ATOM 698 C CA . LYS A 1 98 ? 9.363 -2.088 -15.247 1.00 95.56 98 LYS A CA 1
ATOM 699 C C . LYS A 1 98 ? 10.672 -1.749 -15.953 1.00 95.56 98 LYS A C 1
ATOM 701 O O . LYS A 1 98 ? 10.689 -1.741 -17.179 1.00 95.56 98 LYS A O 1
ATOM 706 N N . ALA A 1 99 ? 11.743 -1.496 -15.203 1.00 93.69 99 ALA A N 1
ATOM 707 C CA . ALA A 1 99 ? 13.072 -1.282 -15.770 1.00 93.69 99 ALA A CA 1
ATOM 708 C C . ALA A 1 99 ? 13.521 -2.519 -16.568 1.00 93.69 99 ALA A C 1
ATOM 710 O O . ALA A 1 99 ? 13.924 -2.395 -17.721 1.00 93.69 99 ALA A O 1
ATOM 711 N N . GLN A 1 100 ? 13.338 -3.718 -16.007 1.00 92.00 100 GLN A N 1
ATOM 712 C CA . GLN A 1 100 ? 13.639 -4.972 -16.696 1.00 92.00 100 GLN A CA 1
ATOM 713 C C . GLN A 1 100 ? 12.768 -5.177 -17.941 1.00 92.00 100 GLN A C 1
ATOM 715 O O . GLN A 1 100 ? 13.295 -5.484 -19.001 1.00 92.00 100 GLN A O 1
ATOM 720 N N . ALA A 1 101 ? 11.455 -4.944 -17.853 1.00 93.25 101 ALA A N 1
ATOM 721 C CA . ALA A 1 101 ? 10.580 -5.037 -19.022 1.00 93.25 101 ALA A CA 1
ATOM 722 C C . ALA A 1 101 ? 11.004 -4.060 -20.134 1.00 93.25 101 ALA A C 1
ATOM 724 O O . ALA A 1 101 ? 10.940 -4.396 -21.313 1.00 93.25 101 ALA A O 1
ATOM 725 N N . HIS A 1 102 ? 11.488 -2.868 -19.769 1.00 89.56 102 HIS A N 1
ATOM 726 C CA . HIS A 1 102 ? 12.030 -1.918 -20.735 1.00 89.56 102 HIS A CA 1
ATOM 727 C C . HIS A 1 102 ? 13.296 -2.449 -21.419 1.00 89.56 102 HIS A C 1
ATOM 729 O O . HIS A 1 102 ? 13.415 -2.323 -22.638 1.00 89.56 102 HIS A O 1
ATOM 735 N N . LEU A 1 103 ? 14.211 -3.069 -20.664 1.00 90.06 103 LEU A N 1
ATOM 736 C CA . LEU A 1 103 ? 15.379 -3.748 -21.233 1.00 90.06 103 LEU A CA 1
ATOM 737 C C . LEU A 1 103 ? 14.972 -4.872 -22.182 1.00 90.06 103 LEU A C 1
ATOM 739 O O . LEU A 1 103 ? 15.529 -4.966 -23.267 1.00 90.06 103 LEU A O 1
ATOM 743 N N . ASP A 1 104 ? 13.995 -5.692 -21.809 1.00 89.81 104 ASP A N 1
ATOM 744 C CA . ASP A 1 104 ? 13.570 -6.830 -22.626 1.00 89.81 104 ASP A CA 1
ATOM 745 C C . ASP A 1 104 ? 12.894 -6.375 -23.937 1.00 89.81 104 ASP A C 1
ATOM 747 O O . ASP A 1 104 ? 13.025 -7.026 -24.972 1.00 89.81 104 ASP A O 1
ATOM 751 N N . GLU A 1 105 ? 12.175 -5.246 -23.913 1.00 90.12 105 GLU A N 1
ATOM 752 C CA . GLU A 1 105 ? 11.501 -4.682 -25.091 1.00 90.12 105 GLU A CA 1
ATOM 753 C C . GLU A 1 105 ? 12.428 -3.880 -26.014 1.00 90.12 105 GLU A C 1
ATOM 755 O O . GLU A 1 105 ? 12.178 -3.794 -27.221 1.00 90.12 105 GLU A O 1
ATOM 760 N N . ARG A 1 106 ? 13.432 -3.200 -25.452 1.00 90.50 106 ARG A N 1
ATOM 761 C CA . ARG A 1 106 ? 14.227 -2.178 -26.159 1.00 90.50 106 ARG A CA 1
ATOM 762 C C . ARG A 1 106 ? 15.709 -2.497 -26.257 1.00 90.50 106 ARG A C 1
ATOM 764 O O . ARG A 1 106 ? 16.393 -1.860 -27.058 1.00 90.50 106 ARG A O 1
ATOM 771 N N . GLY A 1 107 ? 16.193 -3.414 -25.433 1.00 88.31 107 GLY A N 1
ATOM 772 C CA . GLY A 1 107 ? 17.567 -3.879 -25.427 1.00 88.31 107 GLY A CA 1
ATOM 773 C C . GLY A 1 107 ? 17.784 -4.955 -26.482 1.00 88.31 107 GLY A C 1
ATOM 774 O O . GLY A 1 107 ? 16.957 -5.844 -26.680 1.00 88.31 107 GLY A O 1
ATOM 775 N N . SER A 1 108 ? 18.925 -4.884 -27.155 1.00 88.56 108 SER A N 1
ATOM 776 C CA . SER A 1 108 ? 19.446 -5.967 -27.979 1.00 88.56 108 SER A CA 1
ATOM 777 C C . SER A 1 108 ? 20.629 -6.586 -27.251 1.00 88.56 108 SER A C 1
ATOM 779 O O . SER A 1 108 ? 21.607 -5.902 -26.963 1.00 88.56 108 SER A O 1
ATOM 781 N N . TYR A 1 109 ? 20.540 -7.875 -26.934 1.00 87.19 109 TYR A N 1
ATOM 782 C CA . TYR A 1 109 ? 21.644 -8.606 -26.322 1.00 87.19 109 TYR A CA 1
ATOM 783 C C . TYR A 1 109 ? 22.635 -9.062 -27.395 1.00 87.19 109 TYR A C 1
ATOM 785 O O . TYR A 1 109 ? 22.250 -9.779 -28.323 1.00 87.19 109 TYR A O 1
ATOM 793 N N . ASP A 1 110 ? 23.897 -8.670 -27.250 1.00 89.19 110 ASP A N 1
ATOM 794 C CA . ASP A 1 110 ? 25.005 -9.182 -28.047 1.00 89.19 110 ASP A CA 1
ATOM 795 C C . ASP A 1 110 ? 25.640 -10.394 -27.332 1.00 89.19 110 ASP A C 1
ATOM 797 O O . ASP A 1 110 ? 26.285 -10.231 -26.290 1.00 89.19 110 ASP A O 1
ATOM 801 N N . PRO A 1 111 ? 25.480 -11.622 -27.860 1.00 86.94 111 PRO A N 1
ATOM 802 C CA . PRO A 1 111 ? 26.034 -12.826 -27.249 1.00 86.94 111 PRO A CA 1
ATOM 803 C C . PRO A 1 111 ? 27.561 -12.929 -27.363 1.00 86.94 111 PRO A C 1
ATOM 805 O O . PRO A 1 111 ? 28.161 -13.669 -26.582 1.00 86.94 111 PRO A O 1
ATOM 808 N N . ASP A 1 112 ? 28.191 -12.213 -28.299 1.00 91.00 112 ASP A N 1
ATOM 809 C CA . ASP A 1 112 ? 29.639 -12.281 -28.517 1.00 91.00 112 ASP A CA 1
ATOM 810 C C . ASP A 1 112 ? 30.400 -11.408 -27.506 1.00 91.00 112 ASP A C 1
ATOM 812 O O . ASP A 1 112 ? 31.525 -11.735 -27.114 1.00 91.00 112 ASP A O 1
ATOM 816 N N . THR A 1 113 ? 29.779 -10.321 -27.039 1.00 89.06 113 THR A N 1
ATOM 817 C CA . THR A 1 113 ? 30.359 -9.396 -26.046 1.00 89.06 113 THR A CA 1
ATOM 818 C C . THR A 1 113 ? 29.707 -9.489 -24.667 1.00 89.06 113 THR A C 1
ATOM 820 O O . THR A 1 113 ? 30.287 -9.037 -23.677 1.00 89.06 113 THR A O 1
ATOM 823 N N . GLY A 1 114 ? 28.512 -10.074 -24.579 1.00 86.19 114 GLY A N 1
ATOM 824 C CA . GLY A 1 114 ? 27.681 -10.073 -23.378 1.00 86.19 114 GLY A CA 1
ATOM 825 C C . GLY A 1 114 ? 27.067 -8.706 -23.058 1.00 86.19 114 GLY A C 1
ATOM 826 O O . GLY A 1 114 ? 26.512 -8.541 -21.970 1.00 86.19 114 GLY A O 1
ATOM 827 N N . ALA A 1 115 ? 27.181 -7.729 -23.963 1.00 86.94 115 ALA A N 1
ATOM 828 C CA . ALA A 1 115 ? 26.640 -6.393 -23.779 1.00 86.94 115 ALA A CA 1
ATOM 829 C C . ALA A 1 115 ? 25.145 -6.344 -24.122 1.00 86.94 115 ALA A C 1
ATOM 831 O O . ALA A 1 115 ? 24.662 -7.028 -25.024 1.00 86.94 115 ALA A O 1
ATOM 832 N N . VAL A 1 116 ? 24.406 -5.499 -23.404 1.00 85.88 116 VAL A N 1
ATOM 833 C CA . VAL A 1 116 ? 23.049 -5.104 -23.788 1.00 85.88 116 VAL A CA 1
ATOM 834 C C . VAL A 1 116 ? 23.152 -3.734 -24.438 1.00 85.88 116 VAL A C 1
ATOM 836 O O . VAL A 1 116 ? 23.530 -2.765 -23.780 1.00 85.88 116 VAL A O 1
ATOM 839 N N . GLU A 1 117 ? 22.831 -3.654 -25.724 1.00 87.44 117 GLU A N 1
ATOM 840 C CA . GLU A 1 117 ? 22.795 -2.397 -26.462 1.00 87.44 117 GLU A CA 1
ATOM 841 C C . GLU A 1 117 ? 21.388 -1.804 -26.454 1.00 87.44 117 GLU A C 1
ATOM 843 O O . GLU A 1 117 ? 20.393 -2.503 -26.657 1.00 87.44 117 GLU A O 1
ATOM 848 N N . MET A 1 118 ? 21.295 -0.492 -26.261 1.00 89.31 118 MET A N 1
ATOM 849 C CA . MET A 1 118 ? 20.053 0.263 -26.400 1.00 89.31 118 MET A CA 1
ATOM 850 C C . MET A 1 118 ? 20.355 1.692 -26.859 1.00 89.31 118 MET A C 1
ATOM 852 O O . MET A 1 118 ? 21.486 2.164 -26.760 1.00 89.31 118 MET A O 1
ATOM 856 N N . SER A 1 119 ? 19.347 2.398 -27.380 1.00 90.62 119 SER A N 1
ATOM 857 C CA . SER A 1 119 ? 19.511 3.818 -27.710 1.00 90.62 119 SER A CA 1
ATOM 858 C C . SER A 1 119 ? 19.755 4.646 -26.448 1.00 90.62 119 SER A C 1
ATOM 860 O O . SER A 1 119 ? 19.252 4.306 -25.379 1.00 90.62 119 SER A O 1
ATOM 862 N N . GLU A 1 120 ? 20.452 5.775 -26.581 1.00 89.81 120 GLU A N 1
ATOM 863 C CA . GLU A 1 120 ? 20.739 6.675 -25.452 1.00 89.81 120 GLU A CA 1
ATOM 864 C C . GLU A 1 120 ? 19.467 7.074 -24.685 1.00 89.81 120 GLU A C 1
ATOM 866 O O . GLU A 1 120 ? 19.433 7.008 -23.464 1.00 89.81 120 GLU A O 1
ATOM 871 N N . SER A 1 121 ? 18.371 7.370 -25.392 1.00 89.25 121 SER A N 1
ATOM 872 C CA . SER A 1 121 ? 17.092 7.711 -24.754 1.00 89.25 121 SER A CA 1
ATOM 873 C C . SER A 1 121 ? 16.463 6.540 -23.981 1.00 89.25 121 SER A C 1
ATOM 875 O O . SER A 1 121 ? 15.853 6.763 -22.935 1.00 89.25 121 SER A O 1
ATOM 877 N N . ASN A 1 122 ? 16.602 5.299 -24.464 1.00 91.75 122 ASN A N 1
ATOM 878 C CA . ASN A 1 122 ? 16.137 4.122 -23.722 1.00 91.75 122 ASN A CA 1
ATOM 879 C C . ASN A 1 122 ? 17.051 3.847 -22.513 1.00 91.75 122 ASN A C 1
ATOM 881 O O . ASN A 1 122 ? 16.556 3.493 -21.444 1.00 91.75 122 ASN A O 1
ATOM 885 N N . GLN A 1 123 ? 18.360 4.084 -22.652 1.00 91.44 123 GLN A N 1
ATOM 886 C CA . GLN A 1 123 ? 19.329 3.968 -21.560 1.00 91.44 123 GLN A CA 1
ATOM 887 C C . GLN A 1 123 ? 19.038 4.968 -20.438 1.00 91.44 123 GLN A C 1
ATOM 889 O O . GLN A 1 123 ? 19.002 4.586 -19.272 1.00 91.44 123 GLN A O 1
ATOM 894 N N . GLU A 1 124 ? 18.776 6.231 -20.770 1.00 92.94 124 GLU A N 1
ATOM 895 C CA . GLU A 1 124 ? 18.399 7.260 -19.792 1.00 92.94 124 GLU A CA 1
ATOM 896 C C . GLU A 1 124 ? 17.101 6.906 -19.058 1.00 92.94 124 GLU A C 1
ATOM 898 O O . GLU A 1 124 ? 17.006 7.062 -17.837 1.00 92.94 124 GLU A O 1
ATOM 903 N N . HIS A 1 125 ? 16.103 6.391 -19.785 1.00 93.38 125 HIS A N 1
ATOM 904 C CA . HIS A 1 125 ? 14.848 5.959 -19.178 1.00 93.38 125 HIS A CA 1
ATOM 905 C C . HIS A 1 125 ? 15.049 4.781 -18.220 1.00 93.38 125 HIS A C 1
ATOM 907 O O . HIS A 1 125 ? 14.516 4.801 -17.108 1.00 93.38 125 HIS A O 1
ATOM 913 N N . PHE A 1 126 ? 15.840 3.785 -18.627 1.00 93.62 126 PHE A N 1
ATOM 914 C CA . PHE A 1 126 ? 16.206 2.663 -17.771 1.00 93.62 126 PHE A CA 1
ATOM 915 C C . PHE A 1 126 ? 16.909 3.141 -16.495 1.00 93.62 126 PHE A C 1
ATOM 917 O O . PHE A 1 126 ? 16.466 2.803 -15.398 1.00 93.62 126 PHE A O 1
ATOM 924 N N . ASN A 1 127 ? 17.931 3.991 -16.633 1.00 93.69 127 ASN A N 1
ATOM 925 C CA . ASN A 1 127 ? 18.678 4.536 -15.500 1.00 93.69 127 ASN A CA 1
ATOM 926 C C . ASN A 1 127 ? 17.756 5.298 -14.534 1.00 93.69 127 ASN A C 1
ATOM 928 O O . ASN A 1 127 ? 17.852 5.117 -13.327 1.00 93.69 127 ASN A O 1
ATOM 932 N N . THR A 1 128 ? 16.802 6.079 -15.054 1.00 96.81 128 THR A N 1
ATOM 933 C CA . THR A 1 128 ? 15.828 6.815 -14.226 1.00 96.81 128 THR A CA 1
ATOM 934 C C . THR A 1 128 ? 14.946 5.870 -13.400 1.00 96.81 128 THR A C 1
ATOM 936 O O . THR A 1 128 ? 14.632 6.154 -12.244 1.00 96.81 128 THR A O 1
ATOM 939 N N . LEU A 1 129 ? 14.506 4.749 -13.983 1.00 96.38 129 LEU A N 1
ATOM 940 C CA . LEU A 1 129 ? 13.701 3.757 -13.266 1.00 96.38 129 LEU A CA 1
ATOM 941 C C . LEU A 1 129 ? 14.524 3.029 -12.199 1.00 96.38 129 LEU A C 1
ATOM 943 O O . LEU A 1 129 ? 14.014 2.787 -11.105 1.00 96.38 129 LEU A O 1
ATOM 947 N N . ASP A 1 130 ? 15.773 2.689 -12.511 1.00 95.50 130 ASP A N 1
ATOM 948 C CA . ASP A 1 130 ? 16.671 2.011 -11.577 1.00 95.50 130 ASP A CA 1
ATOM 949 C C . ASP A 1 130 ? 17.026 2.917 -10.384 1.00 95.50 130 ASP A C 1
ATOM 951 O O . ASP A 1 130 ? 16.843 2.520 -9.232 1.00 95.50 130 ASP A O 1
ATOM 955 N N . GLU A 1 131 ? 17.380 4.181 -10.644 1.00 97.12 131 GLU A N 1
ATOM 956 C CA . GLU A 1 131 ? 17.615 5.193 -9.605 1.00 97.12 131 GLU A CA 1
ATOM 957 C C . GLU A 1 131 ? 16.386 5.380 -8.704 1.00 97.12 131 GLU A C 1
ATOM 959 O O . GLU A 1 131 ? 16.503 5.364 -7.477 1.00 97.12 131 GLU A O 1
ATOM 964 N N . LEU A 1 132 ? 15.184 5.476 -9.282 1.00 98.06 132 LEU A N 1
ATOM 965 C CA . LEU A 1 132 ? 13.949 5.608 -8.506 1.00 98.06 132 LEU A CA 1
ATOM 966 C C . LEU A 1 132 ? 13.683 4.380 -7.616 1.00 98.06 132 LEU A C 1
ATOM 968 O O . LEU A 1 132 ? 13.189 4.519 -6.491 1.00 98.06 132 LEU A O 1
ATOM 972 N N . ALA A 1 133 ? 13.983 3.171 -8.100 1.00 96.81 133 ALA A N 1
ATOM 973 C CA . ALA A 1 133 ? 13.844 1.958 -7.298 1.00 96.81 133 ALA A CA 1
ATOM 974 C C . ALA A 1 133 ? 14.792 1.981 -6.086 1.00 96.81 133 ALA A C 1
ATOM 976 O O . ALA A 1 133 ? 14.365 1.642 -4.976 1.00 96.81 133 ALA A O 1
ATOM 977 N N . GLU A 1 134 ? 16.033 2.439 -6.267 1.00 97.31 134 GLU A N 1
ATOM 978 C CA . GLU A 1 134 ? 17.006 2.610 -5.181 1.00 97.31 134 GLU A CA 1
ATOM 979 C C . GLU A 1 134 ? 16.602 3.706 -4.188 1.00 97.31 134 GLU A C 1
ATOM 981 O O . GLU A 1 134 ? 16.680 3.510 -2.972 1.00 97.31 134 GLU A O 1
ATOM 986 N N . GLU A 1 135 ? 16.071 4.833 -4.661 1.00 97.38 135 GLU A N 1
ATOM 987 C CA . GLU A 1 135 ? 15.535 5.872 -3.777 1.00 97.38 135 GLU A CA 1
ATOM 988 C C . GLU A 1 135 ? 14.426 5.337 -2.867 1.00 97.38 135 GLU A C 1
ATOM 990 O O . GLU A 1 135 ? 14.394 5.620 -1.663 1.00 97.38 135 GLU A O 1
ATOM 995 N N . ILE A 1 136 ? 13.535 4.511 -3.416 1.00 96.25 136 ILE A N 1
ATOM 996 C CA . ILE A 1 136 ? 12.460 3.887 -2.644 1.00 96.25 136 ILE A CA 1
ATOM 997 C C . ILE A 1 136 ? 13.006 2.850 -1.659 1.00 96.25 136 ILE A C 1
ATOM 999 O O . ILE A 1 136 ? 12.492 2.773 -0.540 1.00 96.25 136 ILE A O 1
ATOM 1003 N N . ARG A 1 137 ? 14.063 2.105 -2.004 1.00 95.06 137 ARG A N 1
ATOM 1004 C CA . ARG A 1 137 ? 14.760 1.215 -1.055 1.00 95.06 137 ARG A CA 1
ATOM 1005 C C . ARG A 1 137 ? 15.363 1.995 0.107 1.00 95.06 137 ARG A C 1
ATOM 1007 O O . ARG A 1 137 ? 15.112 1.644 1.258 1.00 95.06 137 ARG A O 1
ATOM 1014 N N . MET A 1 138 ? 16.037 3.111 -0.167 1.00 92.81 138 MET A N 1
ATOM 1015 C CA . MET A 1 138 ? 16.556 3.996 0.881 1.00 92.81 138 MET A CA 1
ATOM 1016 C C . MET A 1 138 ? 15.433 4.572 1.759 1.00 92.81 138 MET A C 1
ATOM 1018 O O . MET A 1 138 ? 15.596 4.734 2.971 1.00 92.81 138 MET A O 1
ATOM 1022 N N . MET A 1 139 ? 14.269 4.888 1.181 1.00 92.25 139 MET A N 1
ATOM 1023 C CA . MET A 1 139 ? 13.091 5.270 1.970 1.00 92.25 139 MET A CA 1
ATOM 1024 C C . MET A 1 139 ? 12.569 4.107 2.818 1.00 92.25 139 MET A C 1
ATOM 1026 O O . MET A 1 139 ? 12.197 4.329 3.971 1.00 92.25 139 MET A O 1
ATOM 1030 N N . ALA A 1 140 ? 12.570 2.883 2.282 1.00 88.19 140 ALA A N 1
ATOM 1031 C CA . ALA A 1 140 ? 12.167 1.684 3.006 1.00 88.19 140 ALA A CA 1
ATOM 1032 C C . ALA A 1 140 ? 13.069 1.447 4.222 1.00 88.19 140 ALA A C 1
ATOM 1034 O O . ALA A 1 140 ? 12.549 1.184 5.303 1.00 88.19 140 ALA A O 1
ATOM 1035 N N . GLU A 1 141 ? 14.386 1.605 4.089 1.00 86.81 141 GLU A N 1
ATOM 1036 C CA . GLU A 1 141 ? 15.341 1.487 5.200 1.00 86.81 141 GLU A CA 1
ATOM 1037 C C . GLU A 1 141 ? 15.066 2.498 6.318 1.00 86.81 141 GLU A C 1
ATOM 1039 O O . GLU A 1 141 ? 15.070 2.142 7.495 1.00 86.81 141 GLU A O 1
ATOM 1044 N N . LYS A 1 142 ? 14.739 3.749 5.969 1.00 84.19 142 LYS A N 1
ATOM 1045 C CA . LYS A 1 142 ? 14.408 4.797 6.955 1.00 84.19 142 LYS A CA 1
ATOM 1046 C C . LYS A 1 142 ? 13.158 4.483 7.775 1.00 84.19 142 LYS A C 1
ATOM 1048 O O . LYS A 1 142 ? 13.027 4.979 8.892 1.00 84.19 142 LYS A O 1
ATOM 1053 N N . VAL A 1 143 ? 12.232 3.703 7.218 1.00 77.62 143 VAL A N 1
ATOM 1054 C CA . VAL A 1 143 ? 10.995 3.278 7.893 1.00 77.62 143 VAL A CA 1
ATOM 1055 C C . VAL A 1 143 ? 11.019 1.803 8.280 1.00 77.62 143 VAL A C 1
ATOM 1057 O O . VAL A 1 143 ? 9.975 1.255 8.653 1.00 77.62 143 VAL A O 1
ATOM 1060 N N . ALA A 1 144 ? 12.181 1.151 8.169 1.00 71.44 144 ALA A N 1
ATOM 1061 C CA . ALA A 1 144 ? 12.341 -0.224 8.594 1.00 71.44 144 ALA A CA 1
ATOM 1062 C C . ALA A 1 144 ? 11.929 -0.314 10.068 1.00 71.44 144 ALA A C 1
ATOM 1064 O O . ALA A 1 144 ? 12.304 0.553 10.869 1.00 71.44 144 ALA A O 1
ATOM 1065 N N . PRO A 1 145 ? 11.105 -1.308 10.441 1.00 60.72 145 PRO A N 1
ATOM 1066 C CA . PRO A 1 145 ? 10.796 -1.506 11.843 1.00 60.72 145 PRO A CA 1
ATOM 1067 C C . PRO A 1 145 ? 12.119 -1.684 12.589 1.00 60.72 145 PRO A C 1
ATOM 1069 O O . PRO A 1 145 ? 12.984 -2.434 12.143 1.00 60.72 145 PRO A O 1
ATOM 1072 N N . ALA A 1 146 ? 12.286 -0.990 13.718 1.00 57.81 146 ALA A N 1
ATOM 1073 C CA . ALA A 1 146 ? 13.382 -1.308 14.619 1.00 57.81 146 ALA A CA 1
ATOM 1074 C C . ALA A 1 146 ? 13.277 -2.804 14.935 1.00 57.81 146 ALA A C 1
ATOM 1076 O O . ALA A 1 146 ? 12.240 -3.247 15.444 1.00 57.81 146 ALA A O 1
ATOM 1077 N N . SER A 1 147 ? 14.307 -3.578 14.585 1.00 54.66 147 SER A N 1
ATOM 1078 C CA . SER A 1 147 ? 14.3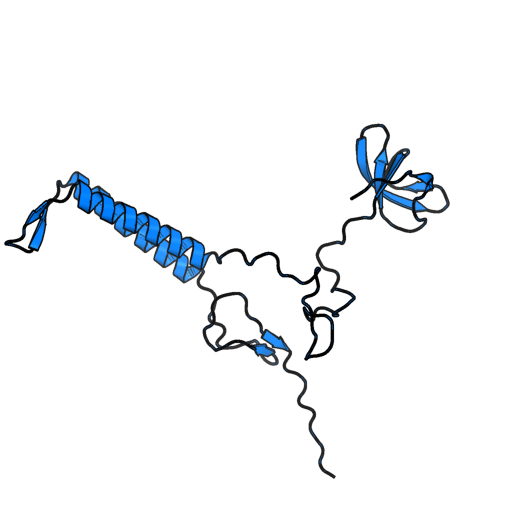84 -4.983 14.959 1.00 54.66 147 SER A CA 1
ATOM 1079 C C . SER A 1 147 ? 14.118 -5.075 16.459 1.00 54.66 147 SER A C 1
ATOM 1081 O O . SER A 1 147 ? 14.649 -4.299 17.261 1.00 54.66 147 SER A O 1
ATOM 1083 N N . CYS A 1 148 ? 13.218 -5.973 16.858 1.00 54.22 148 CYS A N 1
ATOM 1084 C CA . CYS A 1 148 ? 12.903 -6.180 18.265 1.00 54.22 148 CYS A CA 1
ATOM 1085 C C . CYS A 1 148 ? 14.055 -6.936 18.952 1.00 54.22 148 CYS A C 1
ATOM 1087 O O . CYS A 1 148 ? 13.890 -8.064 19.413 1.00 54.22 148 CYS A O 1
ATOM 1089 N N . ASP A 1 149 ? 15.233 -6.322 19.018 1.00 54.50 149 ASP A N 1
ATOM 1090 C CA . ASP A 1 149 ? 16.418 -6.912 19.644 1.00 54.50 149 ASP A CA 1
ATOM 1091 C C . ASP A 1 149 ? 16.514 -6.543 21.128 1.00 54.50 149 ASP A C 1
ATOM 1093 O O . ASP A 1 149 ? 17.201 -7.212 21.902 1.00 54.50 149 ASP A O 1
ATOM 1097 N N . LYS A 1 150 ? 15.787 -5.503 21.563 1.00 56.38 150 LYS A N 1
ATOM 1098 C CA . LYS A 1 150 ? 15.725 -5.111 22.972 1.00 56.38 150 LYS A CA 1
ATOM 1099 C C . LYS A 1 150 ? 14.363 -4.512 23.342 1.00 56.38 150 LYS A C 1
ATOM 1101 O O . LYS A 1 150 ? 14.122 -3.338 23.055 1.00 56.38 150 LYS A O 1
ATOM 1106 N N . PRO A 1 151 ? 13.459 -5.276 23.984 1.00 57.62 151 PRO A N 1
ATOM 1107 C CA . PRO A 1 151 ? 12.287 -4.672 24.610 1.00 57.62 151 PRO A CA 1
ATOM 1108 C C . PRO A 1 151 ? 12.720 -3.655 25.692 1.00 57.62 151 PRO A C 1
ATOM 1110 O O . PRO A 1 151 ? 13.838 -3.755 26.214 1.00 57.62 151 PRO A O 1
ATOM 1113 N N . PRO A 1 152 ? 11.867 -2.672 26.048 1.00 56.72 152 PRO A N 1
ATOM 1114 C CA . PRO A 1 152 ? 12.137 -1.746 27.148 1.00 56.72 152 PRO A CA 1
ATOM 1115 C C . PRO A 1 152 ? 12.478 -2.479 28.454 1.00 56.72 152 PRO A C 1
ATOM 1117 O O . PRO A 1 152 ? 12.049 -3.611 28.676 1.00 56.72 152 PRO A O 1
ATOM 1120 N N . ALA A 1 153 ? 13.230 -1.831 29.348 1.00 51.91 153 ALA A N 1
ATOM 1121 C CA . ALA A 1 153 ? 13.582 -2.422 30.638 1.00 51.91 153 ALA A CA 1
ATOM 1122 C C . ALA A 1 153 ? 12.321 -2.894 31.394 1.00 51.91 153 ALA A C 1
ATOM 1124 O O . ALA A 1 153 ? 11.368 -2.133 31.558 1.00 51.91 153 ALA A O 1
ATOM 1125 N N . GLY A 1 154 ? 12.314 -4.158 31.832 1.00 60.88 154 GLY A N 1
ATOM 1126 C CA . GLY A 1 154 ? 11.163 -4.782 32.495 1.00 60.88 154 GLY A CA 1
ATOM 1127 C C . GLY A 1 154 ? 10.109 -5.375 31.554 1.00 60.88 154 GLY A C 1
ATOM 1128 O O . GLY A 1 154 ? 9.024 -5.707 32.019 1.00 60.88 154 GLY A O 1
ATOM 1129 N N . TRP A 1 155 ? 10.398 -5.514 30.257 1.00 63.81 155 TRP A N 1
ATOM 1130 C CA . TRP A 1 155 ? 9.519 -6.130 29.260 1.00 63.81 155 TRP A CA 1
ATOM 1131 C C . TRP A 1 155 ? 10.224 -7.296 28.553 1.00 63.81 155 TRP A C 1
ATOM 1133 O O . TRP A 1 155 ? 11.439 -7.279 28.370 1.00 63.81 155 TRP A O 1
ATOM 1143 N N . THR A 1 156 ? 9.469 -8.312 28.136 1.00 60.97 156 THR A N 1
ATOM 1144 C CA . THR A 1 156 ? 9.952 -9.483 27.383 1.00 60.97 156 THR A CA 1
ATOM 1145 C C . THR A 1 156 ? 9.161 -9.637 26.090 1.00 60.97 156 THR A C 1
ATOM 1147 O O . THR A 1 156 ? 7.930 -9.641 26.123 1.00 60.97 156 THR A O 1
ATOM 1150 N N . CYS A 1 157 ? 9.851 -9.785 24.956 1.00 68.31 157 CYS A N 1
ATOM 1151 C CA . CYS A 1 157 ? 9.223 -10.130 23.681 1.00 68.31 157 CYS A CA 1
ATOM 1152 C C . CYS A 1 157 ? 9.053 -11.650 23.580 1.00 68.31 157 CYS A C 1
ATOM 1154 O O . CYS A 1 157 ? 9.984 -12.394 23.880 1.00 68.31 157 CYS A O 1
ATOM 1156 N N . SER A 1 158 ? 7.871 -12.110 23.165 1.00 66.69 158 SER A N 1
ATOM 1157 C CA . SER A 1 158 ? 7.575 -13.538 22.968 1.00 66.69 158 SER A CA 1
ATOM 1158 C C . SER A 1 158 ? 8.013 -14.078 21.602 1.00 66.69 158 SER A C 1
ATOM 1160 O O . SER A 1 158 ? 7.891 -15.275 21.343 1.00 66.69 158 SER A O 1
ATOM 1162 N N . ARG A 1 159 ? 8.499 -13.206 20.713 1.00 62.50 159 ARG A N 1
ATOM 1163 C CA . ARG A 1 159 ? 8.934 -13.549 19.357 1.00 62.50 159 ARG A CA 1
ATOM 1164 C C . ARG A 1 159 ? 10.447 -13.725 19.291 1.00 62.50 159 ARG A C 1
ATOM 1166 O O . ARG A 1 159 ? 11.179 -13.218 20.138 1.00 62.50 159 ARG A O 1
ATOM 1173 N N . ALA A 1 160 ? 10.902 -14.433 18.257 1.00 59.59 160 ALA A N 1
ATOM 1174 C CA . ALA A 1 160 ? 12.324 -14.560 17.968 1.00 59.59 160 ALA A CA 1
ATOM 1175 C C . ALA A 1 160 ? 12.969 -13.169 17.775 1.00 59.59 160 ALA A C 1
ATOM 1177 O O . ALA A 1 160 ? 12.309 -12.273 17.232 1.00 59.59 160 ALA A O 1
ATOM 1178 N N . PRO A 1 161 ? 14.234 -12.980 18.199 1.00 58.34 161 PRO A N 1
ATOM 1179 C CA . PRO A 1 161 ? 14.996 -11.771 17.888 1.00 58.34 161 PRO A CA 1
ATOM 1180 C C . PRO A 1 161 ? 14.976 -11.474 16.381 1.00 58.34 161 PRO A C 1
ATOM 1182 O O . PRO A 1 161 ? 15.006 -12.406 15.575 1.00 58.34 161 PRO A O 1
ATOM 1185 N N . GLY A 1 162 ? 14.895 -10.195 16.003 1.00 56.69 162 GLY A N 1
ATOM 1186 C CA . GLY A 1 162 ? 14.848 -9.781 14.595 1.00 56.69 162 GLY A CA 1
ATOM 1187 C C . GLY A 1 162 ? 13.528 -10.021 13.841 1.00 56.69 162 GLY A C 1
ATOM 1188 O O . GLY A 1 162 ? 13.540 -10.029 12.616 1.00 56.69 162 GLY A O 1
ATOM 1189 N N . HIS A 1 163 ? 12.391 -10.234 14.516 1.00 55.66 163 HIS A N 1
ATOM 1190 C CA . HIS A 1 163 ? 11.113 -10.437 13.817 1.00 55.66 163 HIS A CA 1
ATOM 1191 C C . HIS A 1 163 ? 10.578 -9.163 13.132 1.00 55.66 163 HIS A C 1
ATOM 1193 O O . HIS A 1 163 ? 10.633 -8.070 13.696 1.00 55.66 163 HIS A O 1
ATOM 1199 N N . ASP A 1 164 ? 9.920 -9.338 11.983 1.00 44.12 164 ASP A N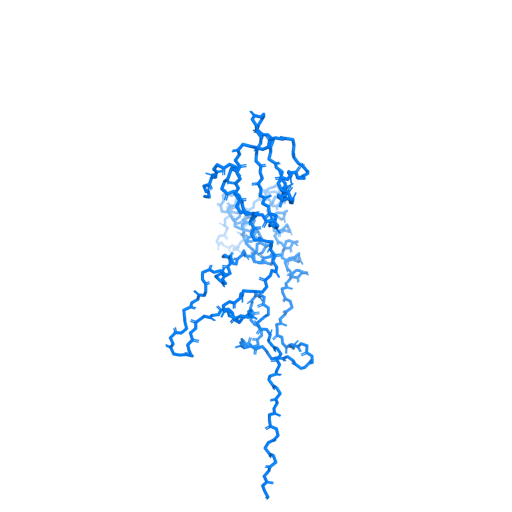 1
ATOM 1200 C CA . ASP A 1 164 ? 9.139 -8.281 11.336 1.00 44.12 164 ASP A CA 1
ATOM 1201 C C . ASP A 1 164 ? 7.789 -8.040 12.039 1.00 44.12 164 ASP A C 1
ATOM 1203 O O . ASP A 1 164 ? 7.178 -8.944 12.631 1.00 44.12 164 ASP A O 1
ATOM 1207 N N . GLY A 1 165 ? 7.296 -6.801 11.961 1.00 51.31 165 GLY A N 1
ATOM 1208 C CA . GLY A 1 165 ? 5.988 -6.386 12.485 1.00 51.31 165 GLY A CA 1
ATOM 1209 C C . GLY A 1 165 ? 6.004 -5.832 13.921 1.00 51.31 165 GLY A C 1
ATOM 1210 O O . GLY A 1 165 ? 7.061 -5.737 14.544 1.00 51.31 165 GLY A O 1
ATOM 1211 N N . PRO A 1 166 ? 4.837 -5.420 14.460 1.00 53.91 166 PRO A N 1
ATOM 1212 C CA . PRO A 1 166 ? 4.759 -4.767 15.764 1.00 53.91 166 PRO A CA 1
ATOM 1213 C C . PRO A 1 166 ? 5.290 -5.678 16.878 1.00 53.91 166 PRO A C 1
ATOM 1215 O O . PRO A 1 166 ? 4.961 -6.863 16.950 1.00 53.91 166 PRO A O 1
ATOM 1218 N N . CYS A 1 167 ? 6.127 -5.101 17.740 1.00 58.19 167 CYS A N 1
ATOM 1219 C CA . CYS A 1 167 ? 6.745 -5.772 18.877 1.00 58.19 167 CYS A CA 1
ATOM 1220 C C . CYS A 1 167 ? 5.679 -6.388 19.798 1.00 58.19 167 CYS A C 1
ATOM 1222 O O . CYS A 1 167 ? 4.811 -5.684 20.311 1.00 58.19 167 CYS A O 1
ATOM 1224 N N . ALA A 1 168 ? 5.765 -7.701 20.030 1.00 59.84 168 ALA A N 1
ATOM 1225 C CA . ALA A 1 168 ? 4.916 -8.425 20.980 1.00 59.84 168 ALA A CA 1
ATOM 1226 C C . ALA A 1 168 ? 5.518 -8.416 22.399 1.00 59.84 168 ALA A C 1
ATOM 1228 O O . ALA A 1 168 ? 5.453 -9.415 23.118 1.00 59.84 168 ALA A O 1
ATOM 1229 N N . ALA A 1 169 ? 6.168 -7.316 22.792 1.00 62.00 169 ALA A N 1
ATOM 1230 C CA . ALA A 1 169 ? 6.681 -7.165 24.145 1.00 62.00 169 ALA A CA 1
ATOM 1231 C C . ALA A 1 169 ? 5.526 -7.021 25.137 1.00 62.00 169 ALA A C 1
ATOM 1233 O O . ALA A 1 169 ? 4.644 -6.182 24.970 1.00 62.00 169 ALA A O 1
ATOM 1234 N N . ALA A 1 170 ? 5.577 -7.815 26.201 1.00 54.56 170 ALA A N 1
ATOM 1235 C CA . ALA A 1 170 ? 4.721 -7.692 27.373 1.00 54.56 170 ALA A CA 1
ATOM 1236 C C . ALA A 1 170 ? 5.584 -7.367 28.605 1.00 54.56 170 ALA A C 1
ATOM 1238 O O . ALA A 1 170 ? 6.778 -7.680 28.591 1.00 54.56 170 ALA A O 1
ATOM 1239 N N . PRO A 1 171 ? 5.027 -6.766 29.674 1.00 53.28 171 PRO A N 1
ATOM 1240 C CA . PRO A 1 171 ? 5.746 -6.603 30.933 1.00 53.28 171 PRO A CA 1
ATOM 1241 C C . PRO A 1 171 ? 6.251 -7.967 31.411 1.00 53.28 171 PRO A C 1
ATOM 1243 O O . PRO A 1 171 ? 5.491 -8.938 31.432 1.00 53.28 171 PRO A O 1
ATOM 1246 N N . ALA A 1 172 ? 7.524 -8.047 31.781 1.00 54.78 172 ALA A N 1
ATOM 1247 C CA . ALA A 1 172 ? 8.092 -9.244 32.373 1.00 54.78 172 ALA A CA 1
ATOM 1248 C C . ALA A 1 172 ? 7.320 -9.537 33.664 1.00 54.78 172 ALA A C 1
ATOM 1250 O O . ALA A 1 172 ? 7.197 -8.664 34.528 1.00 54.78 172 ALA A O 1
ATOM 1251 N N . ALA A 1 173 ? 6.761 -10.743 33.787 1.00 53.56 173 ALA A N 1
ATOM 1252 C CA . ALA A 1 173 ? 6.092 -11.140 35.018 1.00 53.56 173 ALA A CA 1
ATOM 1253 C C . ALA A 1 173 ? 7.071 -10.971 36.196 1.00 53.56 173 ALA A C 1
ATOM 1255 O O . ALA A 1 173 ? 8.245 -11.331 36.052 1.00 53.56 173 ALA A O 1
ATOM 1256 N N . PRO A 1 174 ? 6.631 -10.427 37.347 1.00 46.00 174 PRO A N 1
ATOM 1257 C CA . PRO A 1 174 ? 7.495 -10.329 38.510 1.00 46.00 174 PRO A CA 1
ATOM 1258 C C . PRO A 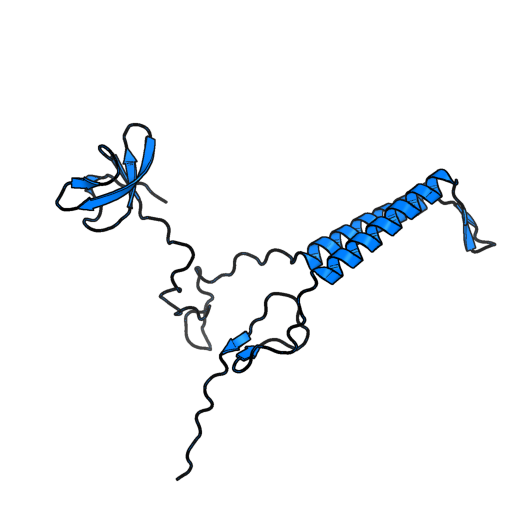1 174 ? 7.954 -11.739 38.872 1.00 46.00 174 PRO A C 1
ATOM 1260 O O . PRO A 1 174 ? 7.138 -12.625 39.133 1.00 46.00 174 PRO A O 1
ATOM 1263 N N . VAL A 1 175 ? 9.269 -11.954 38.836 1.00 45.25 175 VAL A N 1
ATOM 1264 C CA . VAL A 1 175 ? 9.883 -13.198 39.287 1.00 45.25 175 VAL A CA 1
ATOM 1265 C C . VAL A 1 175 ? 9.500 -13.346 40.752 1.00 45.25 175 VAL A C 1
ATOM 1267 O O . VAL A 1 175 ? 9.966 -12.585 41.598 1.00 45.25 175 VAL A O 1
ATOM 1270 N N . ALA A 1 176 ? 8.603 -14.286 41.048 1.00 41.59 176 ALA A N 1
ATOM 1271 C CA . ALA A 1 176 ? 8.308 -14.668 42.414 1.00 41.59 176 ALA A CA 1
ATOM 1272 C C . ALA A 1 176 ? 9.603 -15.229 43.002 1.00 41.59 176 ALA A C 1
ATOM 1274 O O . ALA A 1 176 ? 10.014 -16.348 42.687 1.00 41.59 176 ALA A O 1
ATOM 1275 N N . ILE A 1 177 ? 10.273 -14.410 43.808 1.00 40.84 177 ILE A N 1
ATOM 1276 C CA . ILE A 1 177 ? 11.389 -14.832 44.638 1.00 40.84 177 ILE A CA 1
ATOM 1277 C C . ILE A 1 177 ? 10.791 -15.878 45.576 1.00 40.84 177 ILE A C 1
ATOM 1279 O O . ILE A 1 177 ? 10.048 -15.548 46.498 1.00 40.84 177 ILE A O 1
ATOM 1283 N N . LYS A 1 178 ? 11.030 -17.160 45.287 1.00 38.28 178 LYS A N 1
ATOM 1284 C CA . LYS A 1 178 ? 10.803 -18.212 46.271 1.00 38.28 178 LYS A CA 1
ATOM 1285 C C . LYS A 1 178 ? 11.833 -17.984 47.367 1.00 38.28 178 LYS A C 1
ATOM 1287 O O . LYS A 1 178 ? 12.988 -18.369 47.210 1.00 38.28 178 LYS A O 1
ATOM 1292 N N . GLU A 1 179 ? 11.420 -17.332 48.446 1.00 40.84 179 GLU A N 1
ATOM 1293 C CA . GLU A 1 179 ? 12.098 -17.496 49.724 1.00 40.84 179 GLU A CA 1
ATOM 1294 C C . GLU A 1 179 ? 11.974 -18.979 50.091 1.00 40.84 179 GLU A C 1
ATOM 1296 O O . GLU A 1 179 ? 10.881 -19.506 50.310 1.00 40.84 179 GLU A O 1
ATOM 1301 N N . SER A 1 180 ? 13.102 -19.681 49.999 1.00 39.84 180 SER A N 1
ATOM 1302 C CA . SER A 1 180 ? 13.246 -21.041 50.507 1.00 39.84 180 SER A CA 1
ATOM 1303 C C . SER A 1 180 ? 13.299 -20.975 52.042 1.00 39.84 180 SER A C 1
ATOM 1305 O O . SER A 1 180 ? 13.890 -20.023 52.554 1.00 39.84 180 SER A O 1
ATOM 1307 N N . PRO A 1 181 ? 12.679 -21.936 52.751 1.00 53.44 181 PRO A N 1
ATOM 1308 C CA . PRO A 1 181 ? 12.563 -21.934 54.211 1.00 53.44 181 PRO A CA 1
ATOM 1309 C C . PRO A 1 181 ? 13.905 -22.043 54.940 1.00 53.44 181 PRO A C 1
ATOM 1311 O O . PRO A 1 181 ? 14.849 -22.637 54.365 1.00 53.44 181 PRO A O 1
#

Radius of gyration: 29.46 Å; chains: 1; bounding box: 70×44×83 Å

Foldseek 3Di:
DDKDFPVPDDAPAWWFFAQPVGDTDIWHQYPNDIPPDDHTGITDHDDDDPDDQDPQCSNPQWHDPPVDTDGDPVSPPDPPDPFPLRVLLVVLVVLLVVLVVLLVVAWDQDPVVRDTDGDPVSVVVSVVSNVVSVVSNVVSVVRFPDFPQDDPPQWDFPDDTRDDDDTNIDGNDPPPPPPDD

Sequence (181 aa):
MNWQPIETAPEGKSVLACNALGYVGRAILLNGKWEHIGKPTHWMPLPAAPGEKCRTCSGHGAVGNILTAEPCPDCTPAAAAPSAHVGLLAAAAHIQAKAQAHLDERGSYDPDTGAVEMSESNQEHFNTLDELAEEIRMMAEKVAPASCDKPPAGWTCSRAPGHDGPCAAAPAAPVAIKESP